Protein AF-A0A8C4S5H0-F1 (afdb_monomer_lite)

pLDDT: mean 79.37, std 15.44, range [36.34, 95.69]

InterPro domains:
  IPR006797 PRELI/MSF1 domain [PF04707] (9-75)
  IPR006797 PRELI/MSF1 domain [PS50904] (1-78)
  IPR037365 Slowmo/Ups family [PTHR11158] (9-80)

Structure (mmCIF, N/CA/C/O backbone):
data_AF-A0A8C4S5H0-F1
#
_entry.id   AF-A0A8C4S5H0-F1
#
loop_
_atom_site.group_PDB
_atom_site.id
_atom_site.type_symbol
_atom_site.label_atom_id
_atom_site.label_alt_id
_atom_site.label_comp_id
_atom_site.label_asym_id
_atom_site.label_entity_id
_atom_site.label_seq_id
_atom_site.pdbx_PDB_ins_code
_atom_site.Cartn_x
_atom_site.Cartn_y
_atom_site.Cartn_z
_atom_site.occupancy
_atom_site.B_iso_or_equiv
_atom_site.auth_seq_id
_atom_site.auth_comp_id
_atom_site.auth_asym_id
_atom_site.auth_atom_id
_atom_site.pdbx_PDB_model_num
ATOM 1 N N . MET A 1 1 ? -2.353 19.594 -42.392 1.00 36.34 1 MET A N 1
ATOM 2 C CA . MET A 1 1 ? -2.218 19.686 -40.920 1.00 36.34 1 MET A CA 1
ATOM 3 C C . MET A 1 1 ? -2.467 18.302 -40.337 1.00 36.34 1 MET A C 1
ATOM 5 O O . MET A 1 1 ? -3.558 17.788 -40.527 1.00 36.34 1 MET A O 1
ATOM 9 N N . ARG A 1 2 ? -1.463 17.656 -39.730 1.00 40.34 2 ARG A N 1
ATOM 10 C CA . ARG A 1 2 ? -1.651 16.400 -38.976 1.00 40.34 2 ARG A CA 1
ATOM 11 C C . ARG A 1 2 ? -1.667 16.755 -37.483 1.00 40.34 2 ARG A C 1
ATOM 13 O O . ARG A 1 2 ? -0.873 17.613 -37.100 1.00 40.34 2 ARG A O 1
ATOM 20 N N . PRO A 1 3 ? -2.548 16.172 -36.658 1.00 46.94 3 PRO A N 1
ATOM 21 C CA . PRO A 1 3 ? -2.667 16.575 -35.265 1.00 46.94 3 PRO A CA 1
ATOM 22 C C . PRO A 1 3 ? -1.471 16.053 -34.464 1.00 46.94 3 PRO A C 1
ATOM 24 O O . PRO A 1 3 ? -1.193 14.854 -34.467 1.00 46.94 3 PRO A O 1
ATOM 27 N N . ASN A 1 4 ? -0.787 16.969 -33.776 1.00 47.38 4 ASN A N 1
ATOM 28 C CA . ASN A 1 4 ? 0.267 16.692 -32.803 1.00 47.38 4 ASN A CA 1
ATOM 29 C C . ASN A 1 4 ? -0.302 15.860 -31.643 1.00 47.38 4 ASN A C 1
ATOM 31 O O . ASN A 1 4 ? -0.772 16.407 -30.651 1.00 47.38 4 ASN A O 1
ATOM 35 N N . HIS A 1 5 ? -0.281 14.535 -31.774 1.00 52.25 5 HIS A N 1
ATOM 36 C CA . HIS A 1 5 ? -0.420 13.642 -30.632 1.00 52.25 5 HIS A CA 1
ATOM 37 C C . HIS A 1 5 ? 0.973 13.503 -30.039 1.00 52.25 5 HIS A C 1
ATOM 39 O O . HIS A 1 5 ? 1.847 12.870 -30.631 1.00 52.25 5 HIS A O 1
ATOM 45 N N . ILE A 1 6 ? 1.197 14.143 -28.896 1.00 49.75 6 ILE A N 1
ATOM 46 C CA . ILE A 1 6 ? 2.369 13.878 -28.068 1.00 49.75 6 ILE A CA 1
ATOM 47 C C . ILE A 1 6 ? 2.206 12.420 -27.629 1.00 49.75 6 ILE A C 1
ATOM 49 O O . ILE A 1 6 ? 1.416 12.122 -26.737 1.00 49.75 6 ILE A O 1
ATOM 53 N N . TYR A 1 7 ? 2.839 11.480 -28.332 1.00 56.31 7 TYR A N 1
ATOM 54 C CA . TYR A 1 7 ? 2.840 10.086 -27.908 1.00 56.31 7 TYR A CA 1
ATOM 55 C C . TYR A 1 7 ? 3.502 10.055 -26.533 1.00 56.31 7 TYR A C 1
ATOM 57 O O . TYR A 1 7 ? 4.678 10.388 -26.408 1.00 56.31 7 TYR A O 1
ATOM 65 N N . TYR A 1 8 ? 2.731 9.724 -25.496 1.00 63.47 8 TYR A N 1
ATOM 66 C CA . TYR A 1 8 ? 3.260 9.553 -24.149 1.00 63.47 8 TYR A CA 1
ATOM 67 C C . TYR A 1 8 ? 4.332 8.461 -24.227 1.00 63.47 8 TYR A C 1
ATOM 69 O O . TYR A 1 8 ? 4.020 7.298 -24.496 1.00 63.47 8 TYR A O 1
ATOM 77 N N . LEU A 1 9 ? 5.601 8.865 -24.104 1.00 74.19 9 LEU A N 1
ATOM 78 C CA . LEU A 1 9 ? 6.747 7.980 -24.309 1.00 74.19 9 LEU A CA 1
ATOM 79 C C . LEU A 1 9 ? 6.750 6.855 -23.267 1.00 74.19 9 LEU A C 1
ATOM 81 O O . LEU A 1 9 ? 7.222 5.764 -23.558 1.00 74.19 9 LEU A O 1
ATOM 85 N N . VAL A 1 10 ? 6.196 7.113 -22.077 1.00 76.62 10 VAL A N 1
ATOM 86 C CA . VAL A 1 10 ? 6.183 6.209 -20.920 1.00 76.62 10 VAL A CA 1
ATOM 87 C C . VAL A 1 10 ? 4.858 6.351 -20.180 1.00 76.62 10 VAL A C 1
ATOM 89 O O . VAL A 1 10 ? 4.666 7.372 -19.550 1.00 76.62 10 VAL A O 1
ATOM 92 N N . SER A 1 11 ? 3.973 5.357 -20.206 1.00 83.50 11 SER A N 1
ATOM 93 C CA . SER A 1 11 ? 2.750 5.272 -19.391 1.00 83.50 11 SER A CA 1
ATOM 94 C C . SER A 1 11 ? 2.976 4.374 -18.178 1.00 83.50 11 SER A C 1
ATOM 96 O O . SER A 1 11 ? 3.664 3.363 -18.288 1.00 83.50 11 SER A O 1
ATOM 98 N N . VAL A 1 12 ? 2.402 4.743 -17.033 1.00 83.00 12 VAL A N 1
ATOM 99 C CA . VAL A 1 12 ? 2.417 3.933 -15.811 1.00 83.00 12 VAL A CA 1
ATOM 100 C C . VAL A 1 12 ? 0.978 3.645 -15.416 1.00 83.00 12 VAL A C 1
ATOM 102 O O . VAL A 1 12 ? 0.183 4.576 -15.302 1.00 83.00 12 VAL A O 1
ATOM 105 N N . ASP A 1 13 ? 0.663 2.371 -15.230 1.00 87.88 13 ASP A N 1
ATOM 106 C CA . ASP A 1 13 ? -0.589 1.906 -14.641 1.00 87.88 13 ASP A CA 1
ATOM 107 C C . ASP A 1 13 ? -0.275 1.270 -13.288 1.00 87.88 13 ASP A C 1
ATOM 109 O O . ASP A 1 13 ? 0.562 0.372 -13.210 1.00 87.88 13 ASP A O 1
ATOM 113 N N . GLU A 1 14 ? -0.885 1.767 -12.219 1.00 87.31 14 GLU A N 1
ATOM 114 C CA . GLU A 1 14 ? -0.594 1.351 -10.850 1.00 87.31 14 GLU A CA 1
ATOM 115 C C . GLU A 1 14 ? -1.839 0.751 -10.197 1.00 87.31 14 GLU A C 1
ATOM 117 O O . GLU A 1 14 ? -2.927 1.327 -10.229 1.00 87.31 14 GLU A O 1
ATOM 122 N N . ARG A 1 15 ? -1.665 -0.411 -9.563 1.00 91.06 15 ARG A N 1
ATOM 123 C CA . ARG A 1 15 ? -2.720 -1.150 -8.877 1.00 91.06 15 ARG A CA 1
ATOM 124 C C . ARG A 1 15 ? -2.329 -1.423 -7.432 1.00 91.06 15 ARG A C 1
ATOM 126 O O . ARG A 1 15 ? -1.294 -2.028 -7.163 1.00 91.06 15 ARG A O 1
ATOM 133 N N . LEU A 1 16 ? -3.212 -1.040 -6.513 1.00 90.62 16 LEU A N 1
ATOM 134 C CA . LEU A 1 16 ? -3.097 -1.322 -5.086 1.00 90.62 16 LEU A CA 1
ATOM 135 C C . LEU A 1 16 ? -4.250 -2.231 -4.656 1.00 90.62 16 LEU A C 1
ATOM 137 O O . LEU A 1 16 ? -5.413 -1.961 -4.955 1.00 90.62 16 LEU A O 1
ATOM 141 N N . VAL A 1 17 ? -3.931 -3.312 -3.948 1.00 93.06 17 VAL A N 1
ATOM 142 C CA . VAL A 1 17 ? -4.904 -4.286 -3.447 1.00 93.06 17 VAL A CA 1
ATOM 143 C C . VAL A 1 17 ? -4.729 -4.449 -1.944 1.00 93.06 17 VAL A C 1
ATOM 145 O O . VAL A 1 17 ? -3.656 -4.822 -1.477 1.00 93.06 17 VAL A O 1
ATOM 148 N N . TYR A 1 18 ? -5.811 -4.218 -1.202 1.00 91.81 18 TYR A N 1
ATOM 149 C CA . TYR A 1 18 ? -5.875 -4.393 0.247 1.00 91.81 18 TYR A CA 1
ATOM 150 C C . TYR A 1 18 ? -6.668 -5.656 0.575 1.00 91.81 18 TYR A C 1
ATOM 152 O O . TYR A 1 18 ? -7.786 -5.834 0.086 1.00 91.81 18 TYR A O 1
ATOM 160 N N . LYS A 1 19 ? -6.099 -6.540 1.395 1.00 94.25 19 LYS A N 1
ATOM 161 C CA . LYS A 1 19 ? -6.760 -7.770 1.857 1.00 94.25 19 LYS A CA 1
ATOM 162 C C . LYS A 1 19 ? -6.481 -8.011 3.340 1.00 94.25 19 LYS A C 1
ATOM 164 O O . LYS A 1 19 ? -5.367 -7.728 3.777 1.00 94.25 19 LYS A O 1
ATOM 169 N N . PRO A 1 20 ? -7.427 -8.574 4.110 1.00 94.25 20 PRO A N 1
ATOM 170 C CA . PRO A 1 20 ? -7.137 -9.054 5.459 1.00 94.25 20 PRO A CA 1
ATOM 171 C C . PRO A 1 20 ? -5.981 -10.060 5.446 1.00 94.25 20 PRO A C 1
ATOM 173 O O . PRO A 1 20 ? -5.858 -10.858 4.510 1.00 94.25 20 PRO A O 1
ATOM 176 N N . HIS A 1 21 ? -5.123 -10.021 6.461 1.00 93.38 21 HIS A N 1
ATOM 177 C CA . HIS A 1 21 ? -4.004 -10.947 6.554 1.00 93.38 21 HIS A CA 1
ATOM 178 C C . HIS A 1 21 ? -4.517 -12.365 6.880 1.00 93.38 21 HIS A C 1
ATOM 180 O O . HIS A 1 21 ? -5.293 -12.540 7.819 1.00 93.38 21 HIS A O 1
ATOM 186 N N . PRO A 1 22 ? -4.097 -13.403 6.131 1.00 92.69 22 PRO A N 1
ATOM 187 C CA . PRO A 1 22 ? -4.737 -14.720 6.194 1.00 92.69 22 PRO A CA 1
ATOM 188 C C . PRO A 1 22 ? -4.578 -15.446 7.538 1.00 92.69 22 PRO A C 1
ATOM 190 O O . PRO A 1 22 ? -5.339 -16.366 7.818 1.00 92.69 22 PRO A O 1
ATOM 193 N N . GLN A 1 23 ? -3.604 -15.050 8.364 1.00 95.69 23 GLN A N 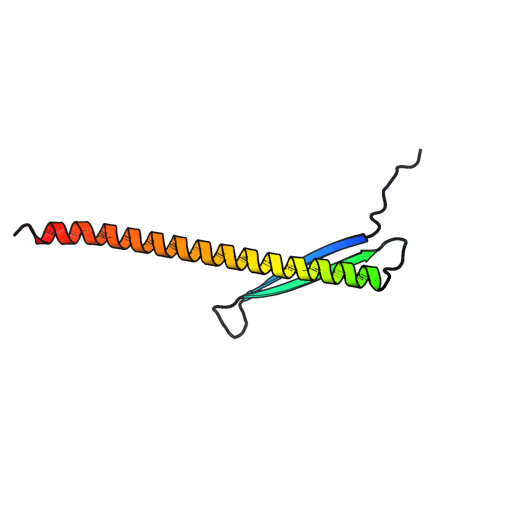1
ATOM 194 C CA . GLN A 1 23 ? -3.365 -15.625 9.696 1.00 95.69 23 GLN A CA 1
ATOM 195 C C . GLN A 1 23 ? -3.536 -14.632 10.854 1.00 95.69 23 GLN A C 1
ATOM 197 O O . GLN A 1 23 ? -3.431 -15.040 12.004 1.00 95.69 23 GLN A O 1
ATOM 202 N N . ASP A 1 24 ? -3.755 -13.344 10.579 1.00 93.88 24 ASP A N 1
ATOM 203 C CA . ASP A 1 24 ? -3.798 -12.307 11.620 1.00 93.88 24 ASP A CA 1
ATOM 204 C C . ASP A 1 24 ? -4.930 -11.327 11.300 1.00 93.88 24 ASP A C 1
ATOM 206 O O . ASP A 1 24 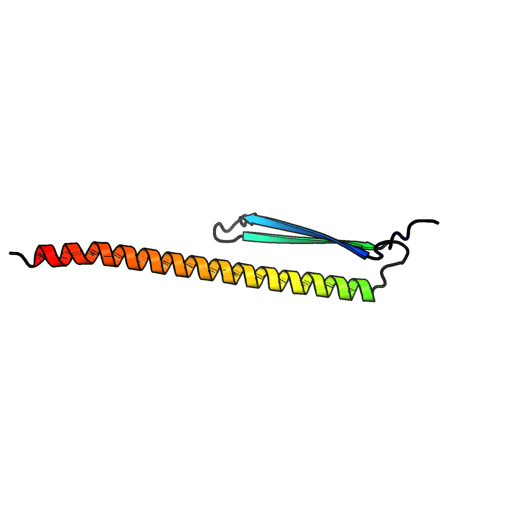? -4.831 -10.548 10.356 1.00 93.88 24 ASP A O 1
ATOM 210 N N . SER A 1 25 ? -6.023 -11.382 12.062 1.00 90.38 25 SER A N 1
ATOM 211 C CA . SER A 1 25 ? -7.197 -10.534 11.824 1.00 90.38 25 SER A CA 1
ATOM 212 C C . SER A 1 25 ? -6.914 -9.045 12.010 1.00 90.38 25 SER A C 1
ATOM 214 O O . SER A 1 25 ? -7.629 -8.224 11.442 1.00 90.38 25 SER A O 1
ATOM 216 N N . GLU A 1 26 ? -5.860 -8.698 12.751 1.00 88.56 26 GLU A N 1
ATOM 217 C CA . GLU A 1 26 ? -5.503 -7.315 13.071 1.00 88.56 26 GLU A CA 1
ATOM 218 C C . GLU A 1 26 ? -4.590 -6.683 12.014 1.00 88.56 26 GLU A C 1
ATOM 220 O O . GLU A 1 26 ? -4.201 -5.519 12.124 1.00 88.56 26 GLU A O 1
ATOM 225 N N . ARG A 1 27 ? -4.218 -7.436 10.970 1.00 87.31 27 ARG A N 1
ATOM 226 C CA . ARG A 1 27 ? -3.322 -6.961 9.913 1.00 87.31 27 ARG A CA 1
ATOM 227 C C . ARG A 1 27 ? -4.004 -6.937 8.559 1.00 87.31 27 ARG A C 1
ATOM 229 O O . ARG A 1 27 ? -4.829 -7.777 8.212 1.00 87.31 27 ARG A O 1
ATOM 236 N N . THR A 1 28 ? -3.573 -5.983 7.744 1.00 90.38 28 THR A N 1
ATOM 237 C CA . THR A 1 28 ? -3.943 -5.881 6.332 1.00 90.38 28 THR A CA 1
ATOM 238 C C . THR A 1 28 ? -2.700 -6.090 5.477 1.00 90.38 28 THR A C 1
ATOM 240 O O . THR A 1 28 ? -1.649 -5.507 5.736 1.00 90.38 28 THR A O 1
ATOM 243 N N . VAL A 1 29 ? -2.819 -6.922 4.449 1.00 91.69 29 VAL A N 1
ATOM 244 C CA . VAL A 1 29 ? -1.823 -7.077 3.392 1.00 91.69 29 VAL A CA 1
ATOM 245 C C . VAL A 1 29 ? -2.121 -6.053 2.303 1.00 91.69 29 VAL A C 1
ATOM 247 O O . VAL A 1 29 ? -3.207 -6.055 1.723 1.00 91.69 29 VAL A O 1
ATOM 250 N N . LEU A 1 30 ? -1.138 -5.200 2.022 1.00 90.12 30 LEU A N 1
ATOM 251 C CA . LEU A 1 30 ? -1.114 -4.324 0.856 1.00 90.12 30 LEU A CA 1
ATOM 252 C C . LEU A 1 30 ? -0.240 -4.966 -0.227 1.00 90.12 30 LEU A C 1
ATOM 254 O O . LEU A 1 30 ? 0.932 -5.253 0.007 1.00 90.12 30 LEU A O 1
ATOM 258 N N . THR A 1 31 ? -0.802 -5.170 -1.413 1.00 91.38 31 THR A N 1
ATOM 259 C CA . THR A 1 31 ? -0.063 -5.544 -2.625 1.00 91.38 31 THR A CA 1
ATOM 260 C C . THR A 1 31 ? -0.081 -4.372 -3.594 1.00 91.38 31 THR A C 1
ATOM 262 O O . THR A 1 31 ? -1.152 -3.850 -3.891 1.00 91.38 31 THR A O 1
ATOM 265 N N . GLN A 1 32 ? 1.092 -3.968 -4.079 1.00 89.88 32 GLN A N 1
ATOM 266 C CA . GLN A 1 32 ? 1.250 -2.860 -5.015 1.00 89.88 32 GLN A CA 1
ATOM 267 C C . GLN A 1 32 ? 1.977 -3.343 -6.264 1.00 89.88 32 GLN A C 1
ATOM 269 O O . GLN A 1 32 ? 3.045 -3.948 -6.183 1.00 89.88 32 GLN A O 1
ATOM 274 N N . GLU A 1 33 ? 1.377 -3.081 -7.414 1.00 90.00 33 GLU A N 1
ATOM 275 C CA . GLU A 1 33 ? 1.869 -3.484 -8.723 1.00 90.00 33 GLU A CA 1
ATOM 276 C C . GLU A 1 33 ? 1.861 -2.266 -9.640 1.00 90.00 33 GLU A C 1
ATOM 278 O O . GLU A 1 33 ? 0.929 -1.466 -9.606 1.00 90.00 33 GLU A O 1
ATOM 283 N N . ALA A 1 34 ? 2.884 -2.134 -10.478 1.00 86.56 34 ALA A N 1
ATOM 284 C CA . ALA A 1 34 ? 2.960 -1.072 -11.467 1.00 86.56 34 ALA A CA 1
ATOM 285 C C . ALA A 1 34 ? 3.396 -1.644 -12.816 1.00 86.56 34 ALA A C 1
ATOM 287 O O . ALA A 1 34 ? 4.381 -2.377 -12.905 1.00 86.56 34 ALA A O 1
ATOM 288 N N . ILE A 1 35 ? 2.662 -1.298 -13.868 1.00 85.62 35 ILE A N 1
ATOM 289 C CA . ILE A 1 35 ? 2.939 -1.680 -15.248 1.00 85.62 35 ILE A CA 1
ATOM 290 C C . ILE A 1 35 ? 3.440 -0.442 -15.980 1.00 85.62 35 ILE A C 1
ATOM 292 O O . ILE A 1 35 ? 2.721 0.543 -16.136 1.00 85.62 35 ILE A O 1
ATOM 296 N N . ILE A 1 36 ? 4.683 -0.502 -16.453 1.00 81.38 36 ILE A N 1
ATOM 297 C CA . ILE A 1 36 ? 5.315 0.590 -17.192 1.00 81.38 36 ILE A CA 1
ATOM 298 C C . ILE A 1 36 ? 5.296 0.241 -18.679 1.00 81.38 36 ILE A C 1
ATOM 300 O O . ILE A 1 36 ? 5.914 -0.727 -19.115 1.00 81.38 36 ILE A O 1
ATOM 304 N N . THR A 1 37 ? 4.601 1.049 -19.473 1.00 81.69 37 THR A N 1
ATOM 305 C CA . THR A 1 37 ? 4.511 0.903 -20.927 1.00 81.69 37 THR A CA 1
ATOM 306 C C . THR A 1 37 ? 5.314 1.996 -21.611 1.00 81.69 37 THR A C 1
ATOM 308 O O . THR A 1 37 ? 4.934 3.162 -21.563 1.00 81.69 37 THR A O 1
ATOM 311 N N . VAL A 1 38 ? 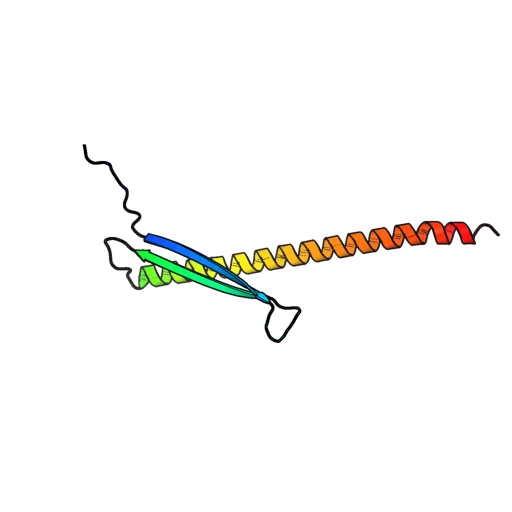6.387 1.631 -22.310 1.00 77.50 38 VAL A N 1
ATOM 312 C CA . VAL A 1 38 ? 7.197 2.580 -23.087 1.00 77.50 38 VAL A CA 1
ATOM 313 C C . VAL A 1 38 ? 6.903 2.433 -24.575 1.00 77.50 38 VAL A C 1
ATOM 315 O O . VAL A 1 38 ? 6.910 1.323 -25.105 1.00 77.50 38 VAL A O 1
ATOM 318 N N . LYS A 1 39 ? 6.624 3.544 -25.262 1.00 74.62 39 LYS A N 1
ATOM 319 C CA . LYS A 1 39 ? 6.318 3.568 -26.700 1.00 74.62 39 LYS A CA 1
ATOM 320 C C . LYS A 1 39 ? 7.426 4.275 -27.471 1.00 74.62 39 LYS A C 1
ATOM 322 O O . LYS A 1 39 ? 7.770 5.414 -27.177 1.00 74.62 39 LYS A O 1
ATOM 327 N N . GLY A 1 40 ? 7.938 3.609 -28.505 1.00 69.44 40 GLY A N 1
ATOM 328 C CA . GLY A 1 40 ? 8.869 4.199 -29.473 1.00 69.44 40 GLY A CA 1
ATOM 329 C C . GLY A 1 40 ? 10.346 4.211 -29.064 1.00 69.44 40 GLY A C 1
ATOM 330 O O . GLY A 1 40 ? 11.171 4.579 -29.893 1.00 69.44 40 GLY A O 1
ATOM 331 N N . VAL A 1 41 ? 10.695 3.779 -27.845 1.00 67.62 41 VAL A N 1
ATOM 332 C CA . VAL A 1 41 ? 12.083 3.599 -27.375 1.00 67.62 41 VAL A CA 1
ATOM 333 C C . VAL A 1 41 ? 12.185 2.396 -26.429 1.00 67.62 41 VAL A C 1
ATOM 335 O O . VAL A 1 41 ? 11.205 2.040 -25.777 1.00 67.62 41 VAL A O 1
ATOM 338 N N . SER A 1 42 ? 13.357 1.761 -26.339 1.00 65.31 42 SER A N 1
ATOM 339 C CA . SER A 1 42 ? 13.616 0.725 -25.330 1.00 65.31 42 SER A CA 1
ATOM 340 C C . SER A 1 42 ? 13.824 1.358 -23.954 1.00 65.31 42 SER A C 1
ATOM 342 O O . SER A 1 42 ? 14.582 2.325 -23.835 1.00 65.31 42 SER A O 1
ATOM 344 N N . LEU A 1 43 ? 13.223 0.787 -22.909 1.00 65.25 43 LEU A N 1
ATOM 345 C CA . LEU A 1 43 ? 13.564 1.137 -21.532 1.00 65.25 43 LEU A CA 1
ATOM 346 C C . LEU A 1 43 ? 15.016 0.694 -21.283 1.00 65.25 43 LEU A C 1
ATOM 348 O O . LEU A 1 43 ? 15.331 -0.490 -21.377 1.00 65.25 43 LEU A O 1
ATOM 352 N N . SER A 1 44 ? 15.924 1.639 -21.037 1.00 74.75 44 SER A N 1
ATOM 353 C CA . SER A 1 44 ? 17.277 1.285 -20.605 1.00 74.75 44 SER A CA 1
ATOM 354 C C . SER A 1 44 ? 17.232 0.791 -19.157 1.00 74.75 44 SER A C 1
ATOM 356 O O . SER A 1 44 ? 16.373 1.223 -18.387 1.00 74.75 44 SER A O 1
ATOM 358 N N . SER A 1 45 ? 18.190 -0.046 -18.747 1.00 73.25 45 SER A N 1
ATOM 359 C CA . SER A 1 45 ? 18.297 -0.504 -17.350 1.00 73.25 45 SER A CA 1
ATOM 360 C C . SER A 1 45 ? 18.371 0.659 -16.348 1.00 73.25 45 SER A C 1
ATOM 362 O O . SER A 1 45 ? 17.934 0.535 -15.209 1.00 73.25 45 SER A O 1
ATOM 364 N N . TYR A 1 46 ? 18.875 1.822 -16.780 1.00 71.44 46 TYR A N 1
ATOM 365 C CA . TYR A 1 46 ? 18.859 3.047 -15.982 1.00 71.44 46 TYR A CA 1
ATOM 366 C C . TYR A 1 46 ? 17.437 3.580 -15.759 1.00 71.44 46 TYR A C 1
ATOM 368 O O . TYR A 1 46 ? 17.069 3.884 -14.626 1.00 71.44 46 TYR A O 1
ATOM 376 N N . LEU A 1 47 ? 16.620 3.665 -16.816 1.00 75.44 47 LEU A N 1
ATOM 377 C CA . LEU A 1 47 ? 15.228 4.106 -16.693 1.00 75.44 47 LEU A CA 1
ATOM 378 C C . LEU A 1 47 ? 14.398 3.115 -15.875 1.00 75.44 47 LEU A C 1
ATOM 380 O O . LEU A 1 47 ? 13.579 3.541 -15.067 1.00 75.44 47 LEU A O 1
ATOM 384 N N . GLU A 1 48 ? 14.645 1.814 -16.024 1.00 79.44 48 GLU A N 1
ATOM 385 C CA . GLU A 1 48 ? 14.023 0.786 -15.186 1.00 79.44 48 GLU A CA 1
ATOM 386 C C . GLU A 1 48 ? 14.341 1.003 -13.701 1.00 79.44 48 GLU A C 1
ATOM 388 O O . GLU A 1 48 ? 13.426 1.075 -12.883 1.00 79.44 48 GLU A O 1
ATOM 393 N N . GLY A 1 49 ? 15.617 1.210 -13.358 1.00 81.62 49 GLY A N 1
ATOM 394 C CA . GLY A 1 49 ? 16.037 1.484 -11.983 1.00 81.62 49 GLY A CA 1
ATOM 395 C C . GLY A 1 49 ? 15.425 2.765 -11.406 1.00 81.62 49 GLY A C 1
ATOM 396 O O . GLY A 1 49 ? 14.934 2.763 -10.276 1.00 81.62 49 GLY A O 1
ATOM 397 N N . VAL A 1 50 ? 15.390 3.852 -12.185 1.00 83.25 50 VAL A N 1
ATOM 398 C CA . VAL A 1 50 ? 14.770 5.119 -11.759 1.00 83.25 50 VAL A CA 1
ATOM 399 C C . VAL A 1 50 ? 13.275 4.931 -11.499 1.00 83.25 50 VAL A C 1
ATOM 401 O O . VAL A 1 50 ? 12.780 5.357 -10.453 1.00 83.25 50 VAL A O 1
ATOM 404 N N . MET A 1 51 ? 12.557 4.242 -12.386 1.00 82.50 51 MET A N 1
ATOM 405 C CA . MET A 1 51 ? 11.121 4.011 -12.224 1.00 82.50 51 MET A CA 1
ATOM 406 C C . MET A 1 51 ? 10.825 3.078 -11.046 1.00 82.50 51 MET A C 1
ATOM 408 O O . MET A 1 51 ? 9.975 3.403 -10.217 1.00 82.50 51 MET A O 1
ATOM 412 N N . ALA A 1 52 ? 11.570 1.977 -10.913 1.00 83.19 52 ALA A N 1
ATOM 413 C CA . ALA A 1 52 ? 11.449 1.051 -9.790 1.00 83.19 52 ALA A CA 1
ATOM 414 C C . ALA A 1 52 ? 11.693 1.758 -8.448 1.00 83.19 52 ALA A C 1
ATOM 416 O O . ALA A 1 52 ? 10.898 1.613 -7.519 1.00 83.19 52 ALA A O 1
ATOM 417 N N . SER A 1 53 ? 12.741 2.585 -8.359 1.00 86.75 53 SER A N 1
ATOM 418 C CA . SER A 1 53 ? 13.035 3.357 -7.146 1.00 86.75 53 SER A CA 1
ATOM 419 C C . SER A 1 53 ? 11.945 4.386 -6.825 1.00 86.75 53 SER A C 1
ATOM 421 O O . SER A 1 53 ? 11.575 4.550 -5.663 1.00 86.75 53 SER A O 1
ATOM 423 N N . THR A 1 54 ? 11.378 5.035 -7.846 1.00 87.50 54 THR A N 1
ATOM 424 C CA . THR A 1 54 ? 10.324 6.043 -7.677 1.00 87.50 54 THR A CA 1
ATOM 425 C C . THR A 1 54 ? 9.034 5.405 -7.172 1.00 87.50 54 THR A C 1
ATOM 427 O O . THR A 1 54 ? 8.464 5.869 -6.186 1.00 87.50 54 THR A O 1
ATOM 430 N N . ILE A 1 55 ? 8.604 4.308 -7.801 1.00 86.62 55 ILE A N 1
ATOM 431 C CA . ILE A 1 55 ? 7.400 3.569 -7.407 1.00 86.62 55 ILE A CA 1
ATOM 432 C C . ILE A 1 55 ? 7.582 2.981 -6.007 1.00 86.62 55 ILE A C 1
ATOM 434 O O . ILE A 1 55 ? 6.713 3.157 -5.159 1.00 86.62 55 ILE A O 1
ATOM 438 N N . SER A 1 56 ? 8.736 2.372 -5.718 1.00 86.75 56 SER A N 1
ATOM 439 C CA . SER A 1 56 ? 9.035 1.841 -4.385 1.00 86.75 56 SER A CA 1
ATOM 440 C C . SER A 1 56 ? 9.051 2.934 -3.311 1.00 86.75 56 SER A C 1
ATOM 442 O O . SER A 1 56 ? 8.484 2.742 -2.238 1.00 86.75 56 SER A O 1
ATOM 444 N N . SER A 1 57 ? 9.639 4.101 -3.591 1.00 90.31 57 SER A N 1
ATOM 445 C CA . SER A 1 57 ? 9.619 5.226 -2.651 1.00 90.31 57 SER A CA 1
ATOM 446 C C . SER A 1 57 ? 8.194 5.719 -2.394 1.00 90.31 57 SER A C 1
ATOM 448 O O . SER A 1 57 ? 7.827 5.988 -1.250 1.00 90.31 57 SER A O 1
ATOM 450 N N . ASN A 1 58 ? 7.373 5.807 -3.441 1.00 88.81 58 ASN A N 1
ATOM 451 C CA . ASN A 1 58 ? 5.982 6.230 -3.318 1.00 88.81 58 ASN A CA 1
ATOM 452 C C . ASN A 1 58 ? 5.122 5.192 -2.585 1.00 88.81 58 ASN A C 1
ATOM 454 O O . ASN A 1 58 ? 4.287 5.586 -1.775 1.00 88.81 58 ASN A O 1
ATOM 458 N N . ALA A 1 59 ? 5.379 3.896 -2.782 1.00 87.56 59 ALA A N 1
ATOM 459 C CA . ALA A 1 59 ? 4.765 2.810 -2.019 1.00 87.56 59 ALA A CA 1
ATOM 460 C C . ALA A 1 59 ? 4.976 2.993 -0.511 1.00 87.56 59 ALA A C 1
ATOM 462 O O . ALA A 1 59 ? 4.024 2.976 0.272 1.00 87.56 59 ALA A O 1
ATOM 463 N N . SER A 1 60 ? 6.229 3.229 -0.107 1.00 88.25 60 SER A N 1
ATOM 464 C CA . SER A 1 60 ? 6.588 3.441 1.297 1.00 88.25 60 SER A CA 1
ATOM 465 C C . SER A 1 60 ? 5.903 4.678 1.874 1.00 88.25 60 SER A C 1
ATOM 467 O O . SER A 1 60 ? 5.288 4.594 2.934 1.00 88.25 60 SER A O 1
ATOM 469 N N . LYS A 1 61 ? 5.913 5.801 1.144 1.00 92.12 61 LYS A N 1
ATOM 470 C CA . LYS A 1 61 ? 5.217 7.029 1.566 1.00 92.12 61 LYS A CA 1
ATOM 471 C C . LYS A 1 61 ? 3.710 6.814 1.712 1.00 92.12 61 LYS A C 1
ATOM 473 O O . LYS A 1 61 ? 3.119 7.272 2.685 1.00 92.12 61 LYS A O 1
ATOM 478 N N . GLY A 1 62 ? 3.086 6.115 0.762 1.00 89.44 62 GLY A N 1
ATOM 479 C CA . GLY A 1 62 ? 1.660 5.794 0.803 1.00 89.44 62 GLY A CA 1
ATOM 480 C C . GLY A 1 62 ? 1.304 4.931 2.013 1.00 89.44 62 GLY A C 1
ATOM 481 O O . GLY A 1 62 ? 0.322 5.203 2.703 1.00 89.44 62 GLY A O 1
ATOM 482 N N . ARG A 1 63 ? 2.146 3.939 2.325 1.00 88.94 63 ARG A N 1
ATOM 483 C CA . ARG A 1 63 ? 2.009 3.122 3.533 1.00 88.94 63 ARG A CA 1
ATOM 484 C C . ARG A 1 63 ? 2.114 3.964 4.806 1.00 88.94 63 ARG A C 1
ATOM 486 O O . ARG A 1 63 ? 1.232 3.869 5.653 1.00 88.94 63 ARG A O 1
ATOM 493 N N . GLU A 1 64 ? 3.154 4.782 4.939 1.00 92.00 64 GLU A N 1
ATOM 494 C CA . GLU A 1 64 ? 3.361 5.638 6.117 1.00 92.00 64 GLU A CA 1
ATOM 495 C C . GLU A 1 64 ? 2.196 6.613 6.326 1.00 92.00 64 GLU A C 1
ATOM 497 O O . GLU A 1 64 ? 1.703 6.768 7.444 1.00 92.00 64 GLU A O 1
ATOM 502 N N . ALA A 1 65 ? 1.710 7.232 5.248 1.00 92.56 65 ALA A N 1
ATOM 503 C CA . ALA A 1 65 ? 0.560 8.127 5.299 1.00 92.56 65 ALA A CA 1
ATOM 504 C C . ALA A 1 65 ? -0.707 7.397 5.771 1.00 92.56 65 ALA A C 1
ATOM 506 O O . ALA A 1 65 ? -1.431 7.909 6.624 1.00 92.56 65 ALA A O 1
ATOM 507 N N . MET A 1 66 ? -0.958 6.182 5.274 1.00 91.12 66 MET A N 1
ATOM 508 C CA . MET A 1 66 ? -2.090 5.368 5.724 1.00 91.12 66 MET A CA 1
ATOM 509 C C . MET A 1 66 ? -1.962 4.961 7.194 1.00 91.12 66 MET A C 1
ATOM 511 O O . MET A 1 66 ? -2.931 5.080 7.942 1.00 91.12 66 MET A O 1
ATOM 515 N N . GLU A 1 67 ? -0.776 4.540 7.641 1.00 91.12 67 GLU A N 1
ATOM 516 C CA . GLU A 1 67 ? -0.520 4.243 9.057 1.00 91.12 67 GLU A CA 1
ATOM 517 C C . GLU A 1 67 ? -0.753 5.480 9.940 1.00 91.12 67 GLU A C 1
ATOM 519 O O . GLU A 1 67 ? -1.334 5.372 11.023 1.00 91.12 67 GLU A O 1
ATOM 524 N N . TRP A 1 68 ? -0.366 6.670 9.471 1.00 94.88 68 TRP A N 1
ATOM 525 C CA . TRP A 1 68 ? -0.634 7.923 10.173 1.00 94.88 68 TRP A CA 1
ATOM 526 C C . TRP A 1 68 ? -2.136 8.208 10.298 1.00 94.88 68 TRP A C 1
ATOM 528 O O . TRP A 1 68 ? -2.603 8.507 11.399 1.00 94.88 68 TRP A O 1
ATOM 538 N N . VAL A 1 69 ? -2.905 8.060 9.211 1.00 94.75 69 VAL A N 1
ATOM 539 C CA . VAL A 1 69 ? -4.366 8.260 9.224 1.00 94.75 69 VAL A CA 1
ATOM 540 C C . VAL A 1 69 ? -5.042 7.282 10.186 1.00 94.75 69 VAL A C 1
ATOM 542 O O . VAL A 1 69 ? -5.869 7.698 10.994 1.00 94.75 69 VAL A O 1
ATOM 545 N N . ILE A 1 70 ? -4.659 6.001 10.159 1.00 91.88 70 ILE A N 1
ATOM 546 C CA . ILE A 1 70 ? -5.206 4.977 11.063 1.00 91.88 70 ILE A CA 1
ATOM 547 C C . ILE A 1 70 ? -4.942 5.352 12.524 1.00 91.88 70 ILE A C 1
ATOM 549 O O . ILE A 1 70 ? -5.856 5.345 13.347 1.00 91.88 70 ILE A O 1
ATOM 553 N N . ARG A 1 71 ? -3.701 5.730 12.853 1.00 93.06 71 ARG A N 1
ATOM 554 C CA . ARG A 1 71 ? -3.340 6.157 14.213 1.00 93.06 71 ARG A CA 1
ATOM 555 C C . ARG A 1 71 ? -4.145 7.372 14.657 1.00 93.06 71 ARG A C 1
ATOM 557 O O . ARG A 1 71 ? -4.600 7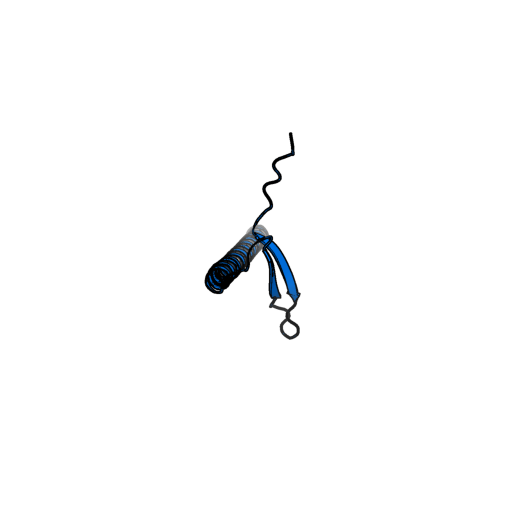.409 15.799 1.00 93.06 71 ARG A O 1
ATOM 564 N N . ARG A 1 72 ? -4.324 8.350 13.766 1.00 95.56 72 ARG A N 1
ATOM 565 C CA . ARG A 1 72 ? -5.106 9.553 14.049 1.00 95.56 72 ARG A CA 1
ATOM 566 C C . ARG A 1 72 ? -6.563 9.205 14.356 1.00 95.56 72 ARG A C 1
ATOM 568 O O . ARG A 1 72 ? -7.061 9.620 15.398 1.00 95.56 72 ARG A O 1
ATOM 575 N N . LEU A 1 73 ? -7.203 8.389 13.521 1.00 93.94 73 LEU A N 1
ATOM 576 C CA . LEU A 1 73 ? -8.586 7.952 13.735 1.00 93.94 73 LEU A CA 1
ATOM 577 C C . LEU A 1 73 ? -8.754 7.177 15.047 1.00 93.94 73 LEU A C 1
ATOM 579 O O . LEU A 1 73 ? -9.678 7.458 15.805 1.00 93.94 73 LEU A O 1
ATOM 583 N N . ASN A 1 74 ? -7.838 6.257 15.359 1.00 93.12 74 ASN A N 1
ATOM 584 C CA . ASN A 1 74 ? -7.880 5.519 16.623 1.00 93.12 74 ASN A CA 1
ATOM 585 C C . ASN A 1 74 ? -7.789 6.463 17.829 1.00 93.12 74 ASN A C 1
ATOM 587 O O . ASN A 1 74 ? -8.563 6.317 18.772 1.00 93.12 74 ASN A O 1
ATOM 591 N N . SER A 1 75 ? -6.912 7.473 17.772 1.00 93.38 75 SER A N 1
ATOM 592 C CA . SER A 1 75 ? -6.800 8.465 18.849 1.00 93.38 75 SER A CA 1
ATOM 593 C C . SER A 1 75 ? -8.071 9.303 19.027 1.00 93.38 75 SER A C 1
ATOM 595 O O . SER A 1 75 ? -8.495 9.537 20.156 1.00 93.38 75 SER A O 1
ATOM 597 N N . GLU A 1 76 ? -8.724 9.701 17.930 1.00 93.31 76 GLU A N 1
ATOM 598 C CA . GLU A 1 76 ? -9.966 10.483 17.977 1.00 93.31 76 GLU A CA 1
ATOM 599 C C . GLU A 1 76 ? -11.137 9.655 18.532 1.00 93.31 76 GLU A C 1
ATOM 601 O O . GLU A 1 76 ? -11.947 10.160 19.311 1.00 93.31 76 GLU A O 1
ATOM 606 N N . ILE A 1 77 ? -11.204 8.360 18.200 1.00 91.81 77 ILE A N 1
ATOM 607 C CA . ILE A 1 77 ? -12.199 7.435 18.762 1.00 91.81 77 ILE A CA 1
ATOM 608 C C . ILE A 1 77 ? -11.973 7.243 20.267 1.00 91.81 77 ILE A C 1
ATOM 610 O O . ILE A 1 77 ? -12.925 7.305 21.050 1.00 91.81 77 ILE A O 1
ATOM 614 N N . GLU A 1 78 ? -10.729 7.029 20.698 1.0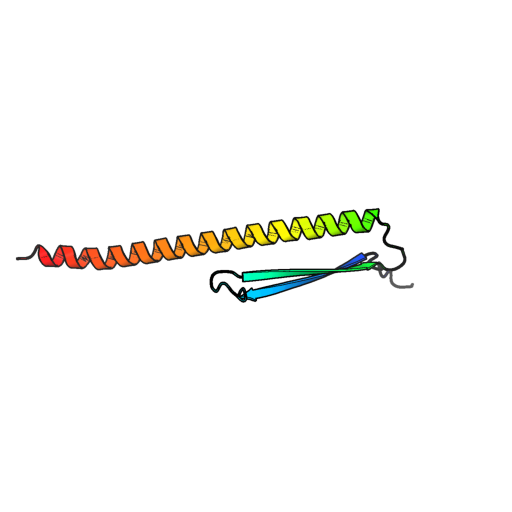0 91.75 78 GLU A N 1
ATOM 615 C CA . GLU A 1 78 ? -10.394 6.901 22.119 1.00 91.75 78 GLU A CA 1
ATOM 616 C C . GLU A 1 78 ? -10.790 8.161 22.904 1.00 91.75 78 GLU A C 1
ATOM 618 O O . GLU A 1 78 ? -11.460 8.053 23.935 1.00 91.75 78 GLU A O 1
ATOM 623 N N . GLU A 1 79 ? -10.479 9.350 22.387 1.00 89.81 79 GLU A N 1
ATOM 624 C CA . GLU A 1 79 ? -10.861 10.632 22.990 1.00 89.81 79 GLU A CA 1
ATOM 625 C C . GLU A 1 79 ? -12.387 10.799 23.082 1.00 89.81 79 GLU A C 1
ATOM 627 O O . GLU A 1 79 ? -12.924 11.179 24.132 1.00 89.81 79 GLU A O 1
ATOM 632 N N . PHE A 1 80 ? -13.110 10.448 22.015 1.00 88.06 80 PHE A N 1
ATOM 633 C CA . PHE A 1 80 ? -14.570 10.503 21.995 1.00 88.06 80 PHE A CA 1
ATOM 634 C C . PHE A 1 80 ? -15.187 9.566 23.045 1.00 88.06 80 PHE A C 1
ATOM 636 O O . PHE A 1 80 ? -16.067 9.969 23.813 1.00 88.06 80 PHE A O 1
ATOM 643 N N . THR A 1 81 ? -14.694 8.326 23.146 1.00 86.75 81 THR A N 1
ATOM 644 C CA . THR A 1 81 ? -15.179 7.365 24.152 1.00 86.75 81 THR A CA 1
ATOM 645 C C . THR A 1 81 ? 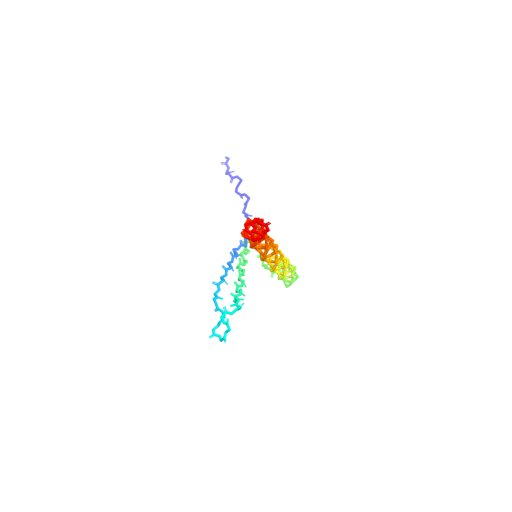-14.844 7.791 25.583 1.00 86.75 81 THR A C 1
ATOM 647 O O . THR A 1 81 ? -15.665 7.598 26.486 1.00 86.75 81 THR A O 1
ATOM 650 N N . ALA A 1 82 ? -13.673 8.392 25.813 1.00 85.69 82 ALA A N 1
ATOM 651 C CA . ALA A 1 82 ? -13.287 8.928 27.114 1.00 85.69 82 ALA A CA 1
ATOM 652 C C . ALA A 1 82 ? -14.207 10.083 27.538 1.00 85.69 82 ALA A C 1
ATOM 654 O O . ALA A 1 82 ? -14.690 10.106 28.674 1.00 85.69 82 ALA A O 1
ATOM 655 N N . THR A 1 83 ? -14.522 10.984 26.605 1.00 86.44 83 THR A N 1
ATOM 656 C CA . THR A 1 83 ? -15.441 12.108 26.829 1.00 86.44 83 THR A CA 1
ATOM 657 C C . THR A 1 83 ? -16.840 11.613 27.191 1.00 86.44 83 THR A C 1
ATOM 659 O O . THR A 1 83 ? -17.367 11.985 28.239 1.00 86.44 83 THR A O 1
ATOM 662 N N . ALA A 1 84 ? -17.406 10.692 26.403 1.00 82.00 84 ALA A N 1
ATOM 663 C CA . ALA A 1 84 ? -18.727 10.120 26.670 1.00 82.00 84 ALA A CA 1
ATOM 664 C C . ALA A 1 84 ? -18.806 9.423 28.044 1.00 82.00 84 ALA A C 1
ATOM 666 O O . ALA A 1 84 ? -19.777 9.599 28.784 1.00 82.00 84 ALA A O 1
ATOM 667 N N . ARG A 1 85 ? -17.766 8.668 28.433 1.00 77.69 85 ARG A N 1
ATOM 668 C CA . ARG A 1 85 ? -17.687 8.026 29.759 1.00 77.69 85 ARG A CA 1
ATOM 669 C C . ARG A 1 85 ? -17.676 9.041 30.900 1.00 77.69 85 ARG A C 1
ATOM 671 O O . ARG A 1 85 ? -18.325 8.804 31.919 1.00 77.69 85 ARG A O 1
ATOM 678 N N . ASN A 1 86 ? -16.957 10.150 30.745 1.00 74.88 86 ASN A N 1
ATOM 679 C CA . ASN A 1 86 ? -16.916 11.201 31.758 1.00 74.88 86 ASN A CA 1
ATOM 680 C C . ASN A 1 86 ? -18.278 11.888 31.896 1.00 74.88 86 ASN A C 1
ATOM 682 O O . ASN A 1 86 ? -18.772 12.008 33.014 1.00 74.88 86 ASN A O 1
ATOM 686 N N . THR A 1 87 ? -18.940 12.215 30.783 1.00 74.38 87 THR A N 1
ATOM 687 C CA . THR A 1 87 ? -20.284 12.815 30.795 1.00 74.38 87 THR A CA 1
ATOM 688 C C . THR A 1 87 ? -21.329 11.928 31.473 1.00 74.38 87 THR A C 1
ATOM 690 O O . THR A 1 87 ? -22.213 12.454 32.135 1.00 74.38 87 THR A O 1
ATOM 693 N N . ILE A 1 88 ? -21.234 10.597 31.364 1.00 64.56 88 ILE A N 1
ATOM 694 C CA . ILE A 1 88 ? -22.168 9.662 32.025 1.00 64.56 88 ILE A CA 1
ATOM 695 C C . ILE A 1 88 ? -21.869 9.511 33.529 1.00 64.56 88 ILE A C 1
ATOM 697 O O . ILE A 1 88 ? -22.782 9.286 34.323 1.00 64.56 88 ILE A O 1
ATOM 701 N N . ARG A 1 89 ? -20.608 9.656 33.960 1.00 59.41 89 ARG A N 1
ATOM 702 C CA . ARG A 1 89 ? -20.222 9.545 35.381 1.00 59.41 89 ARG A CA 1
ATOM 703 C C . ARG A 1 89 ? -20.554 10.791 36.201 1.00 59.41 89 ARG A C 1
ATOM 705 O O . ARG A 1 89 ? -20.922 10.658 37.366 1.00 59.41 89 ARG A O 1
ATOM 712 N N . THR A 1 90 ? -20.459 11.981 35.613 1.00 55.38 90 THR A N 1
ATOM 713 C CA . THR A 1 90 ? -20.756 13.250 36.298 1.00 55.38 90 THR A CA 1
ATOM 714 C C . THR A 1 90 ? -22.183 13.345 36.881 1.00 55.38 90 THR A C 1
ATOM 716 O O . THR A 1 90 ? -22.295 13.741 38.040 1.00 55.38 90 THR A O 1
ATOM 719 N N . PRO A 1 91 ? -23.275 12.947 36.192 1.00 55.91 91 PRO A N 1
ATOM 720 C CA . PRO A 1 91 ? -24.621 13.002 36.768 1.00 55.91 91 PRO A CA 1
ATOM 721 C C . PRO A 1 91 ? -24.854 11.960 37.875 1.00 55.91 91 PRO A C 1
ATOM 723 O O . PRO A 1 91 ? -25.631 12.217 38.790 1.00 55.91 91 PRO A O 1
ATOM 726 N N . MET A 1 92 ? -24.158 10.815 37.854 1.00 54.84 92 MET A N 1
ATOM 727 C CA . MET A 1 92 ? -24.311 9.778 38.886 1.00 54.84 92 MET A CA 1
ATOM 728 C C . MET A 1 92 ? -23.666 10.188 40.221 1.00 54.84 92 MET A C 1
ATOM 730 O O . MET A 1 92 ? -24.187 9.851 41.276 1.00 54.84 92 MET A O 1
ATOM 734 N N . ALA A 1 93 ? -22.558 10.937 40.198 1.00 56.38 93 ALA A N 1
ATOM 735 C CA . ALA A 1 93 ? -21.913 11.433 41.418 1.00 56.38 93 ALA A CA 1
ATOM 736 C C . ALA A 1 93 ? -22.720 12.553 42.104 1.00 56.38 93 ALA A C 1
ATOM 738 O O . ALA A 1 93 ? -22.767 12.599 43.330 1.00 56.38 93 ALA A O 1
ATOM 739 N N . ALA A 1 94 ? -23.394 13.413 41.330 1.00 55.19 94 ALA A N 1
ATOM 740 C CA . ALA A 1 94 ? -24.238 14.486 41.864 1.00 55.19 94 ALA A CA 1
ATOM 741 C C . ALA A 1 94 ? -25.523 13.962 42.540 1.00 55.19 94 ALA A C 1
ATOM 743 O O . ALA A 1 94 ? -25.981 14.543 43.518 1.00 55.19 94 ALA A O 1
ATOM 744 N N . ALA A 1 95 ? -26.072 12.836 42.068 1.00 56.00 95 ALA A N 1
ATOM 745 C CA . ALA A 1 95 ? -27.281 12.223 42.630 1.00 56.00 95 ALA A CA 1
ATOM 746 C C . ALA A 1 95 ? -27.046 11.434 43.938 1.00 56.00 95 ALA A C 1
ATOM 748 O O . ALA A 1 95 ? -28.002 11.092 44.627 1.00 56.00 95 ALA A O 1
ATOM 749 N N . VAL A 1 96 ? -25.791 11.124 44.293 1.00 56.31 96 VAL A N 1
ATOM 750 C CA . VAL A 1 96 ? -25.448 10.377 45.523 1.00 56.31 96 VAL A CA 1
ATOM 751 C C . VAL A 1 96 ? -25.175 11.319 46.705 1.00 56.31 96 VAL A C 1
ATOM 753 O O . VAL A 1 96 ? -25.231 10.890 47.853 1.00 56.31 96 VAL A O 1
ATOM 756 N N . THR A 1 97 ? -24.928 12.607 46.451 1.00 55.22 97 THR A N 1
ATOM 757 C CA . THR A 1 97 ? -24.699 13.622 47.495 1.00 55.22 97 THR A CA 1
ATOM 758 C C . THR A 1 97 ? -25.972 14.309 48.001 1.00 55.22 97 THR A C 1
ATOM 760 O O . THR A 1 97 ? -25.897 15.074 48.957 1.00 55.22 97 THR A O 1
ATOM 763 N N . GLU A 1 98 ? -27.139 14.029 47.411 1.00 50.12 98 GLU A N 1
ATOM 764 C CA . GLU A 1 98 ? -28.449 14.401 47.967 1.00 50.12 98 GLU A CA 1
ATOM 765 C C . GLU A 1 98 ? -29.024 13.242 48.799 1.00 50.12 98 GLU A C 1
ATOM 767 O O . GLU A 1 98 ? -29.970 12.566 48.388 1.00 50.12 98 GLU A O 1
ATOM 772 N N . LYS A 1 99 ? -28.447 12.974 49.977 1.00 39.44 99 LYS A N 1
ATOM 773 C CA . LYS A 1 99 ? -29.158 12.263 51.048 1.00 39.44 99 LYS A CA 1
ATOM 774 C C . LYS A 1 99 ? -28.592 12.550 52.430 1.00 39.44 99 LYS A C 1
ATOM 776 O O . LYS A 1 99 ? -27.351 12.533 52.568 1.00 39.44 99 LYS A O 1
#

Organism: Erpetoichthys calabaricus (NCBI:txid27687)

Secondary structure (DSSP, 8-state):
--------SEEEEEEEEEEEETTEEEEEEEEEEEEEEE-SS---HHHHHHHHHHHHHHHHHHHHHHHHHHHHHHHHHHHHHHHHHHHHHHHHHHTTS--

Radius of gyration: 26.12 Å; chains: 1; bounding box: 48×35×92 Å

Sequence (99 aa):
MRPNHIYYLVSVDERLVYKPHPQDSERTVLTQEAIITVKGVSLSSYLEGVMASTISSNASKGREAMEWVIRRLNSEIEEFTATARNTIRTPMAAAVTEK

Foldseek 3Di:
DDDPDPPPQKDKDKDWDWDQDPVDNVDIDIDIDIDIDGPPDDCDPVNVVVVVVVSVVVVVVVVVVVVVVVVVVVVVVVVVVVVVVVVVVVVVVVVVPPD